Protein AF-A0A512D277-F1 (afdb_monomer)

Structure (mmCIF, N/CA/C/O backbone):
data_AF-A0A512D277-F1
#
_entry.id   AF-A0A512D277-F1
#
loop_
_atom_site.group_PDB
_atom_site.id
_atom_site.type_symbol
_atom_site.label_atom_id
_atom_site.label_alt_id
_atom_site.label_comp_id
_atom_site.label_asym_id
_atom_site.label_entity_id
_atom_site.label_seq_id
_atom_site.pdbx_PDB_ins_code
_atom_site.Cartn_x
_atom_site.Cartn_y
_atom_site.Cartn_z
_atom_site.occupancy
_atom_site.B_iso_or_equiv
_atom_site.auth_seq_id
_atom_site.auth_comp_id
_atom_site.auth_asym_id
_atom_site.auth_atom_id
_atom_site.pdbx_PDB_model_num
ATOM 1 N N . MET A 1 1 ? -35.019 7.346 14.911 1.00 51.31 1 MET A N 1
ATOM 2 C CA . MET A 1 1 ? -34.426 8.317 13.962 1.00 51.31 1 MET A CA 1
ATOM 3 C C . MET A 1 1 ? -33.046 7.893 13.421 1.00 51.31 1 MET A C 1
ATOM 5 O O . MET A 1 1 ? -32.334 8.729 12.893 1.00 51.31 1 MET A O 1
ATOM 9 N N . LEU A 1 2 ? -32.670 6.602 13.485 1.00 54.81 2 LEU A N 1
ATOM 10 C CA . LEU A 1 2 ? -31.338 6.100 13.082 1.00 54.81 2 LEU A CA 1
ATOM 11 C C . LEU A 1 2 ? -31.349 5.261 11.779 1.00 54.81 2 LEU A C 1
ATOM 13 O O . LEU A 1 2 ? -30.353 4.643 11.428 1.00 54.81 2 LEU A O 1
ATOM 17 N N . ARG A 1 3 ? -32.470 5.216 11.045 1.00 60.38 3 ARG A N 1
ATOM 18 C CA . ARG A 1 3 ? -32.658 4.339 9.865 1.00 60.38 3 ARG A CA 1
ATOM 19 C C . ARG A 1 3 ? -32.266 4.979 8.522 1.00 60.38 3 ARG A C 1
ATOM 21 O O . ARG A 1 3 ? -32.540 4.395 7.482 1.00 60.38 3 ARG A O 1
ATOM 28 N N . ASN A 1 4 ? -31.616 6.145 8.543 1.00 63.16 4 ASN A N 1
ATOM 29 C CA . ASN A 1 4 ? -31.310 6.920 7.333 1.00 63.16 4 ASN A CA 1
ATOM 30 C C . ASN A 1 4 ? -29.851 6.816 6.866 1.00 63.16 4 ASN A C 1
ATOM 32 O O . ASN A 1 4 ? -29.531 7.353 5.807 1.00 63.16 4 ASN A O 1
ATOM 36 N N . LEU A 1 5 ? -28.981 6.076 7.570 1.00 67.50 5 LEU A N 1
ATOM 37 C CA . LEU A 1 5 ? -27.739 5.572 6.969 1.00 67.50 5 LEU A CA 1
ATOM 38 C C . LEU A 1 5 ? -28.097 4.427 6.013 1.00 67.50 5 LEU A C 1
ATOM 40 O O . LEU A 1 5 ? -27.797 3.257 6.230 1.00 67.50 5 LEU A O 1
ATOM 44 N N . SER A 1 6 ? -28.823 4.781 4.956 1.00 76.69 6 SER A N 1
ATOM 45 C CA . SER A 1 6 ? -29.002 3.902 3.817 1.00 76.69 6 SER A CA 1
ATOM 46 C C . SER A 1 6 ? -27.606 3.591 3.269 1.00 76.69 6 SER A C 1
ATOM 48 O O . SER A 1 6 ? -26.829 4.532 3.069 1.00 76.69 6 SER A O 1
ATOM 50 N N . PRO A 1 7 ? -27.282 2.317 2.987 1.00 84.00 7 PRO A N 1
ATOM 51 C CA . PRO A 1 7 ? -26.052 1.923 2.302 1.00 84.00 7 PRO A CA 1
ATOM 52 C C . PRO A 1 7 ? -25.751 2.765 1.053 1.00 84.00 7 PRO A C 1
ATOM 54 O O . PRO A 1 7 ? -24.588 2.958 0.708 1.00 84.00 7 PRO A O 1
ATOM 57 N N . ALA A 1 8 ? -26.782 3.350 0.430 1.00 87.38 8 ALA A N 1
ATOM 58 C CA . ALA A 1 8 ? -26.640 4.293 -0.673 1.00 87.38 8 ALA A CA 1
ATOM 59 C C . ALA A 1 8 ? -25.779 5.524 -0.324 1.00 87.38 8 ALA A C 1
ATOM 61 O O . ALA A 1 8 ? -24.962 5.933 -1.141 1.00 87.38 8 ALA A O 1
ATOM 62 N N . HIS A 1 9 ? -25.897 6.092 0.882 1.00 87.94 9 HIS A N 1
ATOM 63 C CA . HIS A 1 9 ? -25.093 7.254 1.288 1.00 87.94 9 HIS A CA 1
ATOM 64 C C . HIS A 1 9 ? -23.615 6.895 1.430 1.00 87.94 9 HIS A C 1
ATOM 66 O O . HIS A 1 9 ? -22.753 7.629 0.955 1.00 87.94 9 HIS A O 1
ATOM 72 N N . ILE A 1 10 ? -23.321 5.742 2.038 1.00 90.12 10 ILE A N 1
ATOM 73 C CA . ILE A 1 10 ? -21.945 5.246 2.158 1.00 90.12 10 ILE A CA 1
ATOM 74 C C . ILE A 1 10 ? -21.364 5.007 0.762 1.00 90.12 10 ILE A C 1
ATOM 76 O O . ILE A 1 10 ? -20.239 5.421 0.494 1.00 90.12 10 ILE A O 1
ATOM 80 N N . MET A 1 11 ? -22.148 4.419 -0.148 1.00 91.62 11 MET A N 1
ATOM 81 C CA . MET A 1 11 ? -21.727 4.200 -1.530 1.00 91.62 11 MET A CA 1
ATOM 82 C C . MET A 1 11 ? -21.365 5.517 -2.230 1.00 91.62 11 MET A C 1
ATOM 84 O O . MET A 1 11 ? -20.317 5.601 -2.861 1.00 91.62 11 MET A O 1
ATOM 88 N N . ILE A 1 12 ? -22.179 6.565 -2.062 1.00 93.50 12 ILE A N 1
ATOM 89 C CA . ILE A 1 12 ? -21.911 7.895 -2.633 1.00 93.50 12 ILE A CA 1
ATOM 90 C C . ILE A 1 12 ? -20.599 8.473 -2.088 1.00 93.50 12 ILE A C 1
ATOM 92 O O . ILE A 1 12 ? -19.777 8.950 -2.867 1.00 93.50 12 ILE A O 1
ATOM 96 N N . VAL A 1 13 ? -20.359 8.391 -0.776 1.00 92.75 13 VAL A N 1
ATOM 97 C CA . VAL A 1 13 ? -19.108 8.880 -0.170 1.00 92.75 13 VAL A CA 1
ATOM 98 C C . VAL A 1 13 ? -17.898 8.120 -0.714 1.00 92.75 13 VAL A C 1
ATOM 100 O O . VAL A 1 13 ? -16.906 8.741 -1.086 1.00 92.75 13 VAL A O 1
ATOM 103 N N . VAL A 1 14 ? -17.980 6.790 -0.823 1.00 92.31 14 VAL A N 1
ATOM 104 C CA . VAL A 1 14 ? -16.904 5.967 -1.399 1.00 92.31 14 VAL A CA 1
ATOM 105 C C . VAL A 1 14 ? -16.633 6.358 -2.851 1.00 92.31 14 VAL A C 1
ATOM 107 O O . VAL A 1 14 ? -15.473 6.508 -3.226 1.00 92.31 14 VAL A O 1
ATOM 110 N N . VAL A 1 15 ? -17.676 6.581 -3.655 1.00 94.44 15 VAL A N 1
ATOM 111 C CA . VAL A 1 15 ? -17.528 7.039 -5.045 1.00 94.44 15 VAL A CA 1
ATOM 112 C C . VAL A 1 15 ? -16.809 8.388 -5.097 1.00 94.44 15 VAL A C 1
ATOM 114 O O . VAL A 1 15 ? -15.853 8.531 -5.854 1.00 94.44 15 VAL A O 1
ATOM 117 N N . VAL A 1 16 ? -17.195 9.350 -4.255 1.00 94.88 16 VAL A N 1
ATOM 118 C CA . VAL A 1 16 ? -16.523 10.658 -4.179 1.00 94.88 16 VAL A CA 1
ATOM 119 C C . VAL A 1 16 ? -15.050 10.504 -3.784 1.00 94.88 16 VAL A C 1
ATOM 121 O O . VAL A 1 16 ? -14.187 11.112 -4.413 1.00 94.88 16 VAL A O 1
ATOM 124 N N . LEU A 1 17 ? -14.729 9.649 -2.808 1.00 93.12 17 LEU A N 1
ATOM 125 C CA . LEU A 1 17 ? -13.341 9.371 -2.426 1.00 93.12 17 LEU A CA 1
ATOM 126 C C . LEU A 1 17 ? -12.542 8.742 -3.573 1.00 93.12 17 LEU A C 1
ATOM 128 O O . LEU A 1 17 ? -11.410 9.145 -3.817 1.00 93.12 17 LEU A O 1
ATOM 132 N N . VAL A 1 18 ? -13.121 7.792 -4.307 1.00 92.69 18 VAL A N 1
ATOM 133 C CA . VAL A 1 18 ? -12.466 7.166 -5.467 1.00 92.69 18 VAL A CA 1
ATOM 134 C C . VAL A 1 18 ? -12.219 8.176 -6.584 1.00 92.69 18 VAL A C 1
ATOM 136 O O . VAL A 1 18 ? -11.188 8.091 -7.244 1.00 92.69 18 VAL A O 1
ATOM 139 N N . VAL A 1 19 ? -13.113 9.145 -6.785 1.00 93.88 19 VAL A N 1
ATOM 140 C CA . VAL A 1 19 ? -12.923 10.210 -7.781 1.00 93.88 19 VAL A CA 1
ATOM 141 C C . VAL A 1 19 ? -11.839 11.201 -7.341 1.00 93.88 19 VAL A C 1
ATOM 143 O O . VAL A 1 19 ? -10.988 11.553 -8.151 1.00 93.88 19 VAL A O 1
ATOM 146 N N . LEU A 1 20 ? -11.829 11.622 -6.071 1.00 92.69 20 LEU A N 1
ATOM 147 C CA . LEU A 1 20 ? -10.866 12.604 -5.552 1.00 92.69 20 LEU A CA 1
ATOM 148 C C . LEU A 1 20 ? -9.455 12.032 -5.382 1.00 92.69 20 LEU A C 1
ATOM 150 O O . LEU A 1 20 ? -8.474 12.670 -5.753 1.00 92.69 20 LEU A O 1
ATOM 154 N N . PHE A 1 21 ? -9.345 10.836 -4.803 1.00 89.56 21 PHE A N 1
ATOM 155 C CA . PHE A 1 21 ? -8.061 10.189 -4.535 1.00 89.56 21 PHE A CA 1
ATOM 156 C C . PHE A 1 21 ? -7.600 9.311 -5.701 1.00 89.56 21 PHE A C 1
ATOM 158 O O . PHE A 1 21 ? -6.403 9.104 -5.882 1.00 89.56 21 PHE A O 1
ATOM 165 N N . GLY A 1 22 ? -8.525 8.801 -6.513 1.00 88.12 22 GLY A N 1
ATOM 166 C CA . GLY A 1 22 ? -8.244 7.844 -7.577 1.00 88.12 22 GLY A CA 1
ATOM 167 C C . GLY A 1 22 ? -8.343 6.388 -7.110 1.00 88.12 22 GLY A C 1
ATOM 168 O O . GLY A 1 22 ? -7.939 6.017 -6.004 1.00 88.12 22 GLY A O 1
ATOM 169 N N . TRP A 1 23 ? -8.819 5.518 -8.003 1.00 86.56 23 TRP A N 1
ATOM 170 C CA . TRP A 1 23 ? -9.005 4.084 -7.748 1.00 86.56 23 TRP A CA 1
ATOM 171 C C . TRP A 1 23 ? -7.702 3.324 -7.433 1.00 86.56 23 TRP A C 1
ATOM 173 O O . TRP A 1 23 ? -7.746 2.363 -6.671 1.00 86.56 23 TRP A O 1
ATOM 183 N N . LYS A 1 24 ? -6.536 3.765 -7.943 1.00 83.19 24 LYS A N 1
ATOM 184 C CA . LYS A 1 24 ? -5.219 3.185 -7.589 1.00 83.19 24 LYS A CA 1
ATOM 185 C C . LYS A 1 24 ? -4.697 3.650 -6.219 1.00 83.19 24 LYS A C 1
ATOM 187 O O . LYS A 1 24 ? -3.899 2.938 -5.620 1.00 83.19 24 LYS A O 1
ATOM 192 N N . ARG A 1 25 ? -5.131 4.808 -5.698 1.00 82.31 25 ARG A N 1
ATOM 193 C CA . ARG A 1 25 ? -4.604 5.378 -4.440 1.00 82.31 25 ARG A CA 1
ATOM 194 C C . ARG A 1 25 ? -5.318 4.866 -3.194 1.00 82.31 25 ARG A C 1
ATOM 196 O O . ARG A 1 25 ? -4.666 4.709 -2.170 1.00 82.31 25 ARG A O 1
ATOM 203 N N . LEU A 1 26 ? -6.612 4.544 -3.273 1.00 88.25 26 LEU A N 1
ATOM 204 C CA . LEU A 1 26 ? -7.332 3.894 -2.166 1.00 88.25 26 LEU A CA 1
ATOM 205 C C . LEU A 1 26 ? -6.656 2.599 -1.674 1.00 88.25 26 LEU A C 1
ATOM 207 O O . LEU A 1 26 ? -6.378 2.503 -0.479 1.00 88.25 26 LEU A O 1
ATOM 211 N N . PRO A 1 27 ? -6.376 1.602 -2.540 1.00 81.69 27 PRO A N 1
ATOM 212 C CA . PRO A 1 27 ? -5.770 0.349 -2.098 1.00 81.69 27 PRO A CA 1
ATOM 213 C C . PRO A 1 27 ? -4.329 0.542 -1.619 1.00 81.69 27 PRO A C 1
ATOM 215 O O . PRO A 1 27 ? -3.896 -0.156 -0.707 1.00 81.69 27 PRO A O 1
ATOM 218 N N . ASP A 1 28 ? -3.597 1.496 -2.192 1.00 84.62 28 ASP A N 1
ATOM 219 C CA . ASP A 1 28 ? -2.228 1.820 -1.790 1.00 84.62 28 ASP A CA 1
ATOM 220 C C . ASP A 1 28 ? -2.181 2.432 -0.378 1.00 84.62 28 ASP A C 1
ATOM 222 O O . ASP A 1 28 ? -1.486 1.931 0.509 1.00 84.62 28 ASP A O 1
ATOM 226 N N . MET A 1 29 ? -3.032 3.431 -0.117 1.00 87.44 29 MET A N 1
ATOM 227 C CA . MET A 1 29 ? -3.205 4.029 1.212 1.00 87.44 29 MET A CA 1
ATOM 228 C C . MET A 1 29 ? -3.740 3.021 2.234 1.00 87.44 29 MET A C 1
ATOM 230 O O . MET A 1 29 ? -3.256 2.966 3.360 1.00 87.44 29 MET A O 1
ATOM 234 N N . ALA A 1 30 ? -4.694 2.168 1.855 1.00 88.50 30 ALA A N 1
ATOM 235 C CA . ALA A 1 30 ? -5.200 1.122 2.741 1.00 88.50 30 ALA A CA 1
ATOM 236 C C . ALA A 1 30 ? -4.116 0.092 3.104 1.00 88.50 30 ALA A C 1
ATOM 238 O O . ALA A 1 30 ? -4.055 -0.358 4.247 1.00 88.50 30 ALA A O 1
ATOM 239 N N . ARG A 1 31 ? -3.228 -0.270 2.167 1.00 82.88 31 ARG A N 1
ATOM 240 C CA . ARG A 1 31 ? -2.112 -1.193 2.430 1.00 82.88 31 ARG A CA 1
ATOM 241 C C . ARG A 1 31 ? -1.023 -0.569 3.293 1.00 82.88 31 ARG A C 1
ATOM 243 O O . ARG A 1 31 ? -0.496 -1.254 4.170 1.00 82.88 31 ARG A O 1
ATOM 250 N N . SER A 1 32 ? -0.672 0.698 3.070 1.00 85.62 32 SER A N 1
ATOM 251 C CA . SER A 1 32 ? 0.322 1.390 3.899 1.00 85.62 32 SER A CA 1
ATOM 252 C C . SER A 1 32 ? -0.186 1.573 5.332 1.00 85.62 32 SER A C 1
ATOM 254 O O . SER A 1 32 ? 0.510 1.193 6.274 1.00 85.62 32 SER A O 1
ATOM 256 N N . LEU A 1 33 ? -1.437 2.018 5.493 1.00 89.06 33 LEU A N 1
ATOM 257 C CA . LEU A 1 33 ? -2.107 2.129 6.790 1.00 89.06 33 LEU A CA 1
ATOM 258 C C . LEU A 1 33 ? -2.309 0.761 7.450 1.00 89.06 33 LEU A C 1
ATOM 260 O O . LEU A 1 33 ? -2.124 0.639 8.655 1.00 89.06 33 LEU A O 1
ATOM 264 N N . GLY A 1 34 ? -2.628 -0.284 6.681 1.00 86.69 34 GLY A N 1
ATOM 265 C CA . GLY A 1 34 ? -2.792 -1.649 7.183 1.00 86.69 34 GLY A CA 1
ATOM 266 C C . GLY A 1 34 ? -1.500 -2.256 7.736 1.00 86.69 34 GLY A C 1
ATOM 267 O O . GLY A 1 34 ? -1.540 -2.949 8.752 1.00 86.69 34 GLY A O 1
ATOM 268 N N . ARG A 1 35 ? -0.342 -1.961 7.124 1.0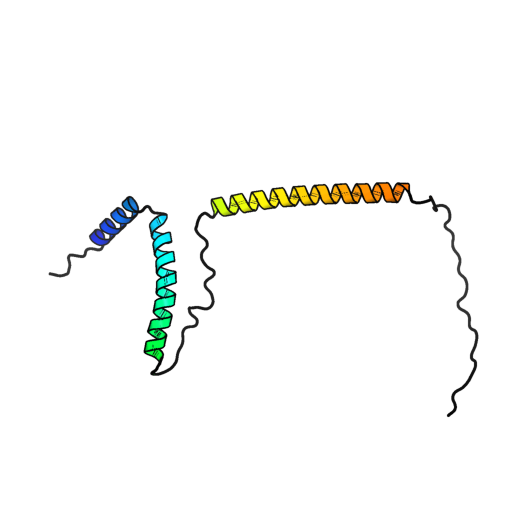0 87.06 35 ARG A N 1
ATOM 269 C CA . ARG A 1 35 ? 0.967 -2.369 7.664 1.00 87.06 35 ARG A CA 1
ATOM 270 C C . ARG A 1 35 ? 1.256 -1.691 9.003 1.00 87.06 35 ARG A C 1
ATOM 272 O O . ARG A 1 35 ? 1.567 -2.395 9.961 1.00 87.06 35 ARG A O 1
ATOM 279 N N . SER A 1 36 ? 1.079 -0.373 9.099 1.00 88.88 36 SER A N 1
ATOM 280 C CA . SER A 1 36 ? 1.279 0.363 10.359 1.00 88.88 36 SER A CA 1
ATOM 281 C C . SER A 1 36 ? 0.272 -0.050 11.436 1.00 88.88 36 SER A C 1
ATOM 283 O O . SER A 1 36 ? 0.642 -0.240 12.591 1.00 88.88 36 SER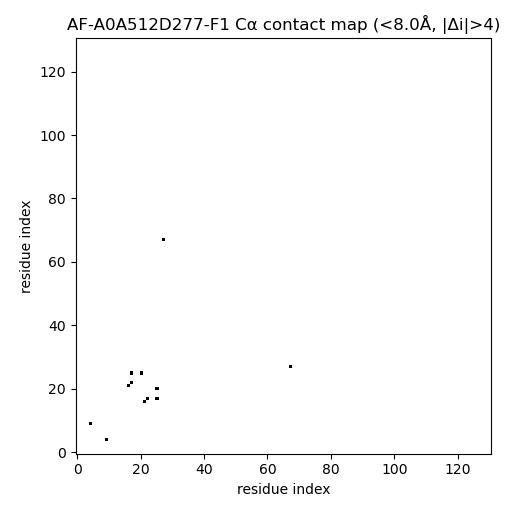 A O 1
ATOM 285 N N . ALA A 1 37 ? -0.990 -0.271 11.055 1.00 90.75 37 ALA A N 1
ATOM 286 C CA . ALA A 1 37 ? -2.032 -0.742 11.960 1.00 90.75 37 ALA A CA 1
ATOM 287 C C . ALA A 1 37 ? -1.745 -2.150 12.490 1.00 90.75 37 ALA A C 1
ATOM 289 O O . ALA A 1 37 ? -2.079 -2.430 13.632 1.00 90.75 37 ALA A O 1
ATOM 290 N N . ARG A 1 38 ? -1.114 -3.032 11.704 1.00 85.94 38 ARG A N 1
ATOM 291 C CA . ARG A 1 38 ? -0.743 -4.382 12.149 1.00 85.94 38 ARG A CA 1
ATOM 292 C C . ARG A 1 38 ? 0.360 -4.363 13.206 1.00 85.94 38 ARG A C 1
ATOM 294 O O . ARG A 1 38 ? 0.256 -5.121 14.163 1.00 85.94 38 ARG A O 1
ATOM 301 N N . VAL A 1 39 ? 1.356 -3.488 13.055 1.00 86.50 39 VAL A N 1
ATOM 302 C CA . VAL A 1 39 ? 2.426 -3.296 14.052 1.00 86.50 39 VAL A CA 1
ATOM 303 C C . VAL A 1 39 ? 1.860 -2.677 15.330 1.00 86.50 39 VAL A C 1
ATOM 305 O O . VAL A 1 39 ? 2.045 -3.214 16.419 1.00 86.50 39 VAL A O 1
ATOM 308 N N . PHE A 1 40 ? 1.062 -1.617 15.191 1.00 89.06 40 PHE A N 1
ATOM 309 C CA . PHE A 1 40 ? 0.397 -0.987 16.330 1.00 89.06 40 PHE A CA 1
ATOM 310 C C . PHE A 1 40 ? -0.554 -1.952 17.052 1.00 89.06 40 PHE A C 1
ATOM 312 O O . PHE A 1 40 ? -0.595 -1.998 18.276 1.00 89.06 40 PHE A O 1
ATOM 319 N N . LYS A 1 41 ? -1.302 -2.771 16.303 1.00 83.75 41 LYS A N 1
ATOM 320 C CA . LYS A 1 41 ? -2.172 -3.818 16.849 1.00 83.75 41 LYS A CA 1
ATOM 321 C C . LYS A 1 41 ? -1.368 -4.831 17.662 1.00 83.75 41 LYS A C 1
ATOM 323 O O . LYS A 1 41 ? -1.817 -5.167 18.748 1.00 83.75 41 LYS A O 1
ATOM 328 N N . SER A 1 42 ? -0.215 -5.298 17.171 1.00 83.69 42 SER A N 1
ATOM 329 C CA . SER A 1 42 ? 0.617 -6.249 17.918 1.00 83.69 42 SER A CA 1
ATOM 330 C C . SER A 1 42 ? 1.190 -5.653 19.198 1.00 83.69 42 SER A C 1
ATOM 332 O O . SER A 1 42 ? 1.146 -6.329 20.217 1.00 83.69 42 SER A O 1
ATOM 334 N N . GLU A 1 43 ? 1.640 -4.396 19.174 1.00 84.50 43 GLU A N 1
ATOM 335 C CA . GLU A 1 43 ? 2.117 -3.712 20.383 1.00 84.50 43 GLU A CA 1
ATOM 336 C C . GLU A 1 43 ? 0.971 -3.525 21.390 1.00 84.50 43 GLU A C 1
ATOM 338 O O . GLU A 1 43 ? 1.087 -3.892 22.554 1.00 84.50 43 GLU A O 1
ATOM 343 N N . VAL A 1 44 ? -0.194 -3.043 20.947 1.00 86.75 44 VAL A N 1
ATOM 344 C CA . VAL A 1 44 ? -1.367 -2.865 21.821 1.00 86.75 44 VAL A CA 1
ATOM 345 C C . VAL A 1 44 ? -1.904 -4.195 22.358 1.00 86.75 44 VAL A C 1
ATOM 347 O O . VAL A 1 44 ? -2.363 -4.251 23.499 1.00 86.75 44 VAL A O 1
ATOM 350 N N . ASP A 1 45 ? -1.885 -5.261 21.558 1.00 83.25 45 ASP A N 1
ATOM 351 C CA . ASP A 1 45 ? -2.291 -6.594 22.005 1.00 83.25 45 ASP A CA 1
ATOM 352 C C . ASP A 1 45 ? -1.273 -7.184 22.996 1.00 83.25 45 ASP A C 1
ATOM 354 O O . ASP A 1 45 ? -1.685 -7.893 23.908 1.00 83.25 45 ASP A O 1
ATOM 358 N N . GLU A 1 46 ? 0.019 -6.859 22.888 1.00 78.00 46 GLU A N 1
ATOM 359 C CA . GLU A 1 46 ? 1.051 -7.232 23.868 1.00 78.00 46 GLU A CA 1
ATOM 360 C C . GLU A 1 46 ? 0.801 -6.562 25.227 1.00 78.00 46 GLU A C 1
ATOM 362 O O . GLU A 1 46 ? 0.741 -7.254 26.241 1.00 78.00 46 GLU A O 1
ATOM 367 N N . LEU A 1 47 ? 0.473 -5.261 25.240 1.00 78.19 47 LEU A N 1
ATOM 368 C CA . LEU A 1 47 ? 0.043 -4.552 26.458 1.00 78.19 47 LEU A CA 1
ATOM 369 C C . LEU A 1 47 ? -1.230 -5.153 27.084 1.00 78.19 47 LEU A C 1
ATOM 371 O O . LEU A 1 47 ? -1.455 -5.047 28.288 1.00 78.19 47 LEU A O 1
ATOM 375 N N . LYS A 1 48 ? -2.100 -5.764 26.274 1.00 77.31 48 LYS A N 1
ATOM 376 C CA . LYS A 1 48 ? -3.310 -6.457 26.746 1.00 77.31 48 LYS A CA 1
ATOM 377 C C . LYS A 1 48 ? -3.045 -7.902 27.182 1.00 77.31 48 LYS A C 1
ATOM 379 O O . LYS A 1 48 ? -3.880 -8.476 27.883 1.00 77.31 48 LYS A O 1
ATOM 384 N N . LYS A 1 49 ? -1.925 -8.497 26.758 1.00 67.25 49 LYS A N 1
ATOM 385 C CA . LYS A 1 49 ? -1.559 -9.908 26.967 1.00 67.25 49 LYS A CA 1
ATOM 386 C C . LYS A 1 49 ? -0.867 -10.190 28.301 1.00 67.25 49 LYS A C 1
ATOM 388 O O . LYS A 1 49 ? -0.801 -11.364 28.662 1.00 67.25 49 LYS A O 1
ATOM 393 N N . ASP A 1 50 ? -0.504 -9.174 29.088 1.00 64.44 50 ASP A N 1
ATOM 394 C CA . ASP A 1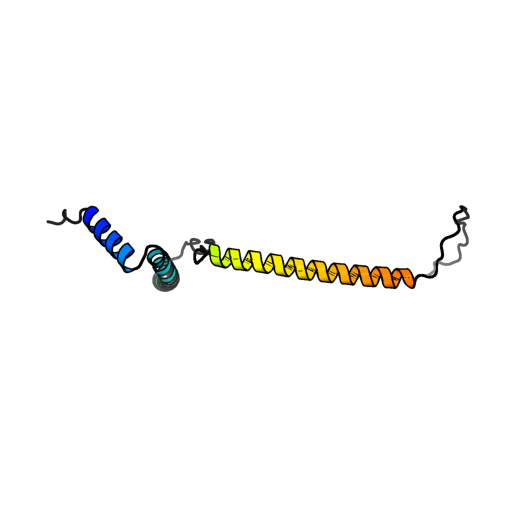 50 ? -0.029 -9.305 30.484 1.00 64.44 50 ASP A CA 1
ATOM 395 C C . ASP A 1 50 ? -1.027 -10.027 31.441 1.00 64.44 50 ASP A C 1
ATOM 397 O O . ASP A 1 50 ? -0.780 -10.149 32.640 1.00 64.44 50 ASP A O 1
ATOM 401 N N . GLY A 1 51 ? -2.157 -10.555 30.936 1.00 60.31 51 GLY A N 1
ATOM 402 C CA . GLY A 1 51 ? -3.195 -11.257 31.699 1.00 60.31 51 GLY A CA 1
ATOM 403 C C . GLY A 1 51 ? -3.579 -12.700 31.305 1.00 60.31 51 GLY A C 1
ATOM 404 O O . GLY A 1 51 ? -4.357 -13.266 32.067 1.00 60.31 51 GLY A O 1
ATOM 405 N N . LYS A 1 52 ? -3.120 -13.313 30.190 1.00 53.09 52 LYS A N 1
ATOM 406 C CA . LYS A 1 52 ? -3.208 -14.773 29.824 1.00 53.09 52 LYS A CA 1
ATOM 407 C C . LYS A 1 52 ? -2.924 -14.994 28.307 1.00 53.09 52 LYS A C 1
ATOM 409 O O . LYS A 1 52 ? -3.168 -14.074 27.529 1.00 53.09 52 LYS A O 1
ATOM 414 N N . PRO A 1 53 ? -2.479 -16.194 27.851 1.00 59.16 53 PRO A N 1
ATOM 415 C CA . PRO A 1 53 ? -1.873 -16.378 26.522 1.00 59.16 53 PRO A CA 1
ATOM 416 C C . PRO A 1 53 ? -2.812 -16.858 25.385 1.00 59.16 53 PRO A C 1
ATOM 418 O O . PRO A 1 53 ? -3.624 -17.752 25.598 1.00 59.16 53 PRO A O 1
ATOM 421 N N . ASP A 1 54 ? -2.586 -16.255 24.199 1.00 56.19 54 ASP A N 1
ATOM 422 C CA . ASP A 1 54 ? -2.601 -16.702 22.770 1.00 56.19 54 ASP A CA 1
ATOM 423 C C . ASP A 1 54 ? -3.694 -17.646 22.188 1.00 56.19 54 ASP A C 1
ATOM 425 O O . ASP A 1 54 ? -4.246 -18.467 22.912 1.00 56.19 54 ASP A O 1
ATOM 429 N N . PRO A 1 55 ? -4.032 -17.572 20.868 1.00 56.59 55 PRO A N 1
ATOM 430 C CA . PRO A 1 55 ? -3.115 -17.450 19.720 1.00 56.59 55 PRO A CA 1
ATOM 431 C C . PRO A 1 55 ? -3.433 -16.307 18.726 1.00 56.59 55 PRO A C 1
ATOM 433 O O . PRO A 1 55 ? -4.598 -16.019 18.453 1.00 56.59 55 PRO A O 1
ATOM 436 N N . SER A 1 56 ? -2.430 -15.785 18.005 1.00 53.88 56 SER A N 1
ATOM 437 C CA . SER A 1 56 ? -2.613 -15.703 16.546 1.00 53.88 56 SER A CA 1
ATOM 438 C C . SER A 1 56 ? -1.339 -15.777 15.701 1.00 53.88 56 SER A C 1
ATOM 440 O O . SER A 1 56 ? -0.601 -14.815 15.496 1.00 53.88 56 SER A O 1
ATOM 442 N N . GLU A 1 57 ? -1.219 -16.940 15.070 1.00 56.78 57 GLU A N 1
ATOM 443 C CA . GLU A 1 57 ? -0.481 -17.253 13.847 1.00 56.78 57 GLU A CA 1
ATOM 444 C C . GLU A 1 57 ? -0.963 -16.488 12.591 1.00 56.78 57 GLU A C 1
ATOM 446 O O . GLU A 1 57 ? -0.444 -16.723 11.503 1.00 56.78 57 GLU A O 1
ATOM 451 N N . ALA A 1 58 ? -1.897 -15.530 12.682 1.00 55.16 58 ALA A N 1
ATOM 452 C CA . ALA A 1 58 ? -2.325 -14.721 11.528 1.00 55.16 58 ALA A CA 1
ATOM 453 C C . ALA A 1 58 ? -1.189 -13.876 10.912 1.00 55.16 58 ALA A C 1
ATOM 455 O O . ALA A 1 58 ? -1.340 -13.308 9.828 1.00 55.16 58 ALA A O 1
ATOM 456 N N . SER A 1 59 ? -0.036 -13.805 11.588 1.00 53.22 59 SER A N 1
ATOM 457 C CA . SER A 1 59 ? 1.125 -13.047 11.144 1.00 53.22 59 SER A CA 1
ATOM 458 C C . SER A 1 59 ? 2.145 -13.806 10.279 1.00 53.22 59 SER A C 1
ATOM 460 O O . SER A 1 59 ? 2.992 -13.151 9.669 1.00 53.22 59 SER A O 1
ATOM 462 N N . ARG A 1 60 ? 2.095 -15.143 10.187 1.00 52.50 60 ARG A N 1
ATOM 463 C CA . ARG A 1 60 ? 3.214 -15.932 9.628 1.00 52.50 60 ARG A CA 1
ATOM 464 C C . ARG A 1 60 ? 3.153 -16.297 8.144 1.00 52.50 60 ARG A C 1
ATOM 466 O O . ARG A 1 60 ? 4.162 -16.753 7.622 1.00 52.50 60 ARG A O 1
ATOM 473 N N . SER A 1 61 ? 2.056 -16.059 7.427 1.00 53.75 61 SER A N 1
ATOM 474 C CA . SER A 1 61 ? 2.052 -16.257 5.969 1.00 53.75 61 SER A CA 1
ATOM 475 C C . SER A 1 61 ? 1.022 -15.381 5.271 1.00 53.75 61 SER A C 1
ATOM 477 O O . SER A 1 61 ? -0.085 -15.797 4.950 1.00 53.75 61 SER A O 1
ATOM 479 N N . THR A 1 62 ? 1.393 -14.131 5.027 1.00 46.47 62 THR A N 1
ATOM 480 C CA . THR A 1 62 ? 0.827 -13.384 3.904 1.00 46.47 62 THR A CA 1
ATOM 481 C C . THR A 1 62 ? 1.998 -12.795 3.142 1.00 46.47 62 THR A C 1
ATOM 483 O O . THR A 1 62 ? 2.627 -11.835 3.585 1.00 46.47 62 THR A O 1
ATOM 486 N N . VAL A 1 63 ? 2.338 -13.437 2.020 1.00 58.88 63 VAL A N 1
ATOM 487 C CA . VAL A 1 63 ? 3.255 -12.879 1.023 1.00 58.88 63 VAL A CA 1
ATOM 488 C C . VAL A 1 63 ? 2.747 -11.472 0.695 1.00 58.88 63 VAL A C 1
ATOM 490 O O . VAL A 1 63 ? 1.562 -11.334 0.371 1.00 58.88 63 VAL A O 1
ATOM 493 N N . PRO A 1 64 ? 3.575 -10.422 0.840 1.00 54.28 64 PRO A N 1
ATOM 494 C CA . PRO A 1 64 ? 3.142 -9.063 0.569 1.00 54.28 64 PRO A CA 1
ATOM 495 C C . PRO A 1 64 ? 2.618 -8.984 -0.861 1.00 54.28 64 PRO A C 1
ATOM 497 O O . PRO A 1 64 ? 3.346 -9.268 -1.809 1.00 54.28 64 PRO A O 1
ATOM 500 N N . GLY A 1 65 ? 1.338 -8.635 -0.998 1.00 61.12 65 GLY A N 1
ATOM 501 C CA . GLY A 1 65 ? 0.709 -8.363 -2.280 1.00 61.12 65 GLY A CA 1
ATOM 502 C C . GLY A 1 65 ? 1.422 -7.197 -2.948 1.00 61.12 65 GLY A C 1
ATOM 503 O O . GLY A 1 65 ? 1.114 -6.034 -2.678 1.00 61.12 65 GLY A O 1
ATOM 504 N N . ASP A 1 66 ? 2.387 -7.534 -3.794 1.00 57.44 66 ASP A N 1
ATOM 505 C CA . ASP A 1 66 ? 3.092 -6.611 -4.657 1.00 57.44 66 ASP A CA 1
ATOM 506 C C . ASP A 1 66 ? 2.147 -6.197 -5.786 1.00 57.44 66 ASP A C 1
ATOM 508 O O . ASP A 1 66 ? 2.065 -6.811 -6.846 1.00 57.44 66 ASP A O 1
ATOM 512 N N . VAL A 1 67 ? 1.323 -5.193 -5.499 1.00 63.56 67 VAL A N 1
ATOM 513 C CA . VAL A 1 67 ? 0.548 -4.504 -6.529 1.00 63.56 67 VAL A CA 1
ATOM 514 C C . VAL A 1 67 ? 0.829 -3.022 -6.393 1.00 63.56 67 VAL A C 1
ATOM 516 O O . VAL A 1 67 ? -0.043 -2.237 -6.023 1.00 63.56 67 VAL A O 1
ATOM 519 N N . VAL A 1 68 ? 2.084 -2.668 -6.642 1.00 60.91 68 VAL A N 1
ATOM 520 C CA . VAL A 1 68 ? 2.437 -1.355 -7.166 1.00 60.91 68 VAL A CA 1
ATOM 521 C C . VAL A 1 68 ? 3.233 -1.638 -8.431 1.00 60.91 68 VAL A C 1
ATOM 523 O O . VAL A 1 68 ? 4.343 -2.152 -8.384 1.00 60.91 68 VAL A O 1
ATOM 526 N N . ASP A 1 69 ? 2.553 -1.404 -9.549 1.00 60.12 69 ASP A N 1
ATOM 527 C CA . ASP A 1 69 ? 3.064 -1.485 -10.911 1.00 60.12 69 ASP A CA 1
ATOM 528 C C . ASP A 1 69 ? 3.695 -2.826 -11.321 1.00 60.12 69 ASP A C 1
ATOM 530 O O . ASP A 1 69 ? 4.868 -2.951 -11.661 1.00 60.12 69 ASP A O 1
ATOM 534 N N . THR A 1 70 ? 2.849 -3.860 -11.348 1.00 65.12 70 THR A N 1
ATOM 535 C CA . THR A 1 70 ? 3.148 -5.140 -12.008 1.00 65.12 70 THR A CA 1
ATOM 536 C C . THR A 1 70 ? 3.663 -4.931 -13.436 1.00 65.12 70 THR A C 1
ATOM 538 O O . THR A 1 70 ? 4.517 -5.686 -13.876 1.00 65.12 70 THR A O 1
ATOM 541 N N . GLU A 1 71 ? 3.205 -3.886 -14.129 1.00 66.00 71 GLU A N 1
ATOM 542 C CA . GLU A 1 71 ? 3.656 -3.522 -15.474 1.00 66.00 71 GLU A CA 1
ATOM 543 C C . GLU A 1 71 ? 5.081 -2.955 -15.486 1.00 66.00 71 GLU A C 1
ATOM 545 O O . GLU A 1 71 ? 5.912 -3.434 -16.252 1.00 66.00 71 GLU A O 1
ATOM 550 N N . GLU A 1 72 ? 5.405 -1.984 -14.629 1.00 70.25 72 GLU A N 1
ATOM 551 C CA . GLU A 1 72 ? 6.764 -1.432 -14.523 1.00 70.25 72 GLU A CA 1
ATOM 552 C C . GLU A 1 72 ? 7.772 -2.491 -14.056 1.00 70.25 72 GLU A C 1
ATOM 554 O O . GLU A 1 72 ? 8.839 -2.652 -14.646 1.00 70.25 72 GLU A O 1
ATOM 559 N N . ARG A 1 73 ? 7.401 -3.306 -13.063 1.00 73.94 73 ARG A N 1
ATOM 560 C CA . ARG A 1 73 ? 8.249 -4.394 -12.562 1.00 73.94 73 ARG A CA 1
ATOM 561 C C . ARG A 1 73 ? 8.452 -5.498 -13.606 1.00 73.94 73 ARG A C 1
ATOM 563 O O . ARG A 1 73 ? 9.537 -6.070 -13.680 1.00 73.94 73 ARG A O 1
ATOM 570 N N . ARG A 1 74 ? 7.432 -5.782 -14.425 1.00 75.75 74 ARG A N 1
ATOM 571 C CA . ARG A 1 74 ? 7.517 -6.735 -15.543 1.00 75.75 74 ARG A CA 1
ATOM 572 C C . ARG A 1 74 ? 8.394 -6.199 -16.672 1.00 75.75 74 ARG A C 1
ATOM 574 O O . ARG A 1 74 ? 9.245 -6.939 -17.139 1.00 75.75 74 ARG A O 1
ATOM 581 N N . ARG A 1 75 ? 8.280 -4.912 -17.021 1.00 79.94 75 ARG A N 1
ATOM 582 C CA . ARG A 1 75 ? 9.172 -4.252 -17.995 1.00 79.94 75 ARG A CA 1
ATOM 583 C C . ARG A 1 75 ? 10.634 -4.315 -17.564 1.00 79.94 75 ARG A C 1
ATOM 585 O O . ARG A 1 75 ? 11.473 -4.724 -18.354 1.00 79.94 75 ARG A O 1
ATOM 592 N N . VAL A 1 76 ? 10.922 -3.999 -16.300 1.00 85.94 76 VAL A N 1
ATOM 593 C CA . VAL A 1 76 ? 12.286 -4.095 -15.757 1.00 85.94 76 VAL A CA 1
ATOM 594 C C . VAL A 1 76 ? 12.785 -5.544 -15.778 1.00 85.94 76 VAL A C 1
ATOM 596 O O . VAL A 1 76 ? 13.935 -5.784 -16.126 1.00 85.94 76 VAL A O 1
ATOM 599 N N . ALA A 1 77 ? 11.943 -6.527 -15.443 1.00 83.12 77 ALA A N 1
ATOM 600 C CA . ALA A 1 77 ? 12.322 -7.941 -15.496 1.00 83.12 77 ALA A CA 1
ATOM 601 C C . ALA A 1 77 ? 12.609 -8.434 -16.928 1.00 83.12 77 ALA A C 1
ATOM 603 O O . ALA A 1 77 ? 13.584 -9.157 -17.135 1.00 83.12 77 ALA A O 1
ATOM 604 N N . ASP A 1 78 ? 11.803 -8.015 -17.907 1.00 86.50 78 ASP A N 1
ATOM 605 C CA . ASP A 1 78 ? 11.994 -8.340 -19.325 1.00 86.50 78 ASP A CA 1
ATOM 606 C C . ASP A 1 78 ? 13.288 -7.697 -19.873 1.00 86.50 78 ASP A C 1
ATOM 608 O O . ASP A 1 78 ? 14.046 -8.340 -20.604 1.00 86.50 78 ASP A O 1
ATOM 612 N N . GLU A 1 79 ? 13.600 -6.461 -19.463 1.00 87.19 79 GLU A N 1
ATOM 613 C CA . GLU A 1 79 ? 14.864 -5.783 -19.789 1.00 87.19 79 GLU A CA 1
ATOM 614 C C . GLU A 1 79 ? 16.081 -6.503 -19.187 1.00 87.19 79 GLU A C 1
ATOM 616 O O . GLU A 1 79 ? 17.076 -6.724 -19.883 1.00 87.19 79 GLU A O 1
ATOM 621 N N . GLN A 1 80 ? 15.993 -6.937 -17.926 1.00 86.44 80 GLN A N 1
ATOM 622 C CA . GLN A 1 80 ? 17.070 -7.681 -17.263 1.00 86.44 80 GLN A CA 1
ATOM 623 C C . GLN A 1 80 ? 17.329 -9.037 -17.927 1.00 86.44 80 GLN A C 1
ATOM 625 O O . GLN A 1 80 ? 18.482 -9.458 -18.041 1.00 86.44 80 GLN A O 1
ATOM 630 N N . LEU A 1 81 ? 16.277 -9.719 -18.388 1.00 87.00 81 LEU A N 1
ATOM 631 C CA . LEU A 1 81 ? 16.414 -10.982 -19.107 1.00 87.00 81 LEU A CA 1
ATOM 632 C C . LEU A 1 81 ? 17.139 -10.775 -20.443 1.00 87.00 81 LEU A C 1
ATOM 634 O O . LEU A 1 81 ? 18.084 -11.503 -20.745 1.00 87.00 81 LEU A O 1
ATOM 638 N N . ALA A 1 82 ? 16.767 -9.739 -21.200 1.00 89.38 82 ALA A N 1
ATOM 639 C CA . ALA A 1 82 ? 17.419 -9.406 -22.464 1.00 89.38 82 ALA A CA 1
ATOM 640 C C . ALA A 1 82 ? 18.898 -9.014 -22.280 1.00 89.38 82 ALA A C 1
ATOM 642 O O . ALA A 1 82 ? 19.742 -9.336 -23.120 1.00 89.38 82 ALA A O 1
ATOM 643 N N . GLU A 1 83 ? 19.240 -8.336 -21.183 1.00 89.69 83 GLU A N 1
ATOM 644 C CA . GLU A 1 83 ? 20.631 -8.011 -20.857 1.00 89.69 83 GLU A CA 1
ATOM 645 C C . GLU A 1 83 ? 21.429 -9.257 -20.437 1.00 89.69 83 GLU A C 1
ATOM 647 O O . GLU A 1 83 ? 22.568 -9.447 -20.876 1.00 89.69 83 GLU A O 1
ATOM 652 N N . ALA A 1 84 ? 20.823 -10.147 -19.648 1.00 88.56 84 ALA A N 1
ATOM 653 C CA . ALA A 1 84 ? 21.431 -11.414 -19.254 1.00 88.56 84 ALA A CA 1
ATOM 654 C C . ALA A 1 84 ? 21.714 -12.314 -20.468 1.00 88.56 84 ALA A C 1
ATOM 656 O O . ALA A 1 84 ? 22.781 -12.927 -20.547 1.00 88.56 84 ALA A O 1
ATOM 657 N N . GLU A 1 85 ? 20.804 -12.354 -21.442 1.00 89.81 85 GLU A N 1
ATOM 658 C CA . GLU A 1 85 ? 20.988 -13.102 -22.687 1.00 89.81 85 GLU A CA 1
ATOM 659 C C . GLU A 1 85 ? 22.143 -12.558 -23.536 1.00 89.81 85 GLU A C 1
ATOM 661 O O . GLU A 1 85 ? 22.939 -13.344 -24.054 1.00 89.81 85 GLU A O 1
ATOM 66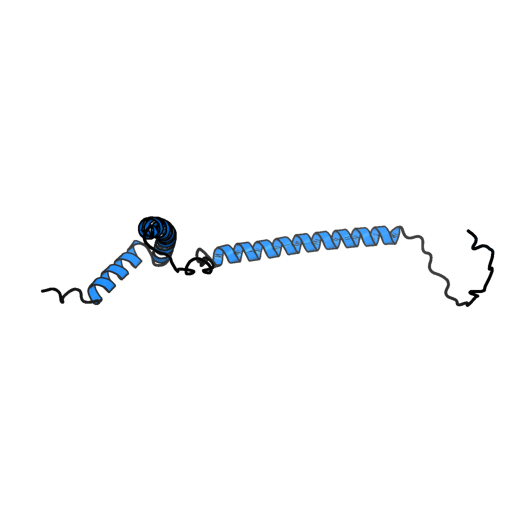6 N N . ARG A 1 86 ? 22.301 -11.229 -23.630 1.00 89.75 86 ARG A N 1
ATOM 667 C CA . ARG A 1 86 ? 23.441 -10.601 -24.327 1.00 89.75 86 ARG A CA 1
ATOM 668 C C . ARG A 1 86 ? 24.768 -10.971 -23.673 1.00 89.75 86 ARG A C 1
ATOM 670 O O . ARG A 1 86 ? 25.676 -11.430 -24.360 1.00 89.75 86 ARG A O 1
ATOM 677 N N . ARG A 1 87 ? 24.847 -10.871 -22.342 1.00 89.00 87 ARG A N 1
ATOM 678 C CA . ARG A 1 87 ? 26.040 -11.260 -21.570 1.00 89.00 87 ARG A CA 1
ATOM 679 C C . ARG A 1 87 ? 26.365 -12.746 -21.733 1.00 89.00 87 ARG A C 1
ATOM 681 O O . ARG A 1 87 ? 27.527 -13.118 -21.879 1.00 89.00 87 ARG A O 1
ATOM 688 N N . ALA A 1 88 ? 25.345 -13.605 -21.756 1.00 88.75 88 ALA A N 1
ATOM 689 C CA . ALA A 1 88 ? 25.525 -15.035 -21.988 1.00 88.75 88 ALA A CA 1
ATOM 690 C C . ALA A 1 88 ? 26.000 -15.340 -23.420 1.00 88.75 88 ALA A C 1
ATOM 692 O O . ALA A 1 88 ? 26.817 -16.242 -23.611 1.00 88.75 88 ALA A O 1
ATOM 693 N N . ALA A 1 89 ? 25.518 -14.602 -24.425 1.00 90.31 89 ALA A N 1
ATOM 694 C CA . ALA A 1 89 ? 25.959 -14.743 -25.811 1.00 90.31 89 ALA A CA 1
ATOM 695 C C . ALA A 1 89 ? 27.419 -14.298 -25.999 1.00 90.31 89 ALA A C 1
ATOM 697 O O . ALA A 1 89 ? 28.196 -15.002 -26.646 1.00 90.31 89 ALA A O 1
ATOM 698 N N . GLU A 1 90 ? 27.811 -13.183 -25.383 1.00 90.88 90 GLU A N 1
ATOM 699 C CA . GLU A 1 90 ? 29.192 -12.688 -25.388 1.00 90.88 90 GLU A CA 1
ATOM 700 C C . GLU A 1 90 ? 30.151 -13.687 -24.729 1.00 90.88 90 GLU A C 1
ATOM 702 O O . GLU A 1 90 ? 31.157 -14.064 -25.333 1.00 90.88 90 GLU A O 1
ATOM 707 N N . ALA A 1 91 ? 29.792 -14.213 -23.553 1.00 90.25 91 ALA A N 1
ATOM 708 C CA . ALA A 1 91 ? 30.593 -15.215 -22.850 1.00 90.25 91 ALA A CA 1
ATOM 709 C C . ALA A 1 91 ? 30.756 -16.518 -23.655 1.00 90.25 91 ALA A C 1
A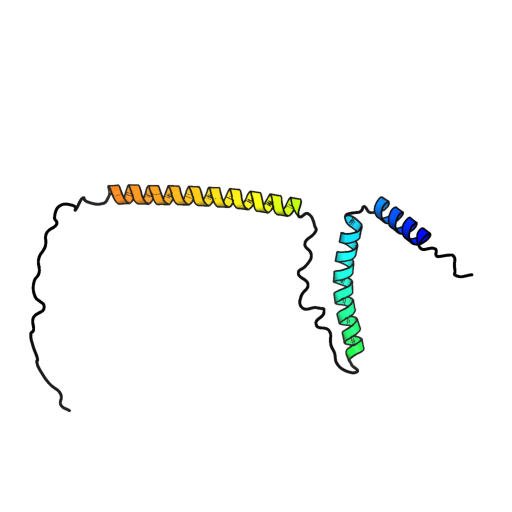TOM 711 O O . ALA A 1 91 ? 31.823 -17.137 -23.648 1.00 90.25 91 ALA A O 1
ATOM 712 N N . ARG A 1 92 ? 29.712 -16.942 -24.383 1.00 87.81 92 ARG A N 1
ATOM 713 C CA . ARG A 1 92 ? 29.785 -18.111 -25.277 1.00 87.81 92 ARG A CA 1
ATOM 714 C C . ARG A 1 92 ? 30.723 -17.862 -26.457 1.00 87.81 92 ARG A C 1
ATOM 716 O O . ARG A 1 92 ? 31.556 -18.715 -26.746 1.00 87.81 92 ARG A O 1
ATOM 723 N N . ALA A 1 93 ? 30.645 -16.689 -27.086 1.00 90.62 93 ALA A N 1
ATOM 724 C CA . ALA A 1 93 ? 31.538 -16.326 -28.184 1.00 90.62 93 ALA A CA 1
ATOM 725 C C . ALA A 1 93 ? 33.007 -16.255 -27.734 1.00 90.62 93 ALA A C 1
ATOM 727 O O . ALA A 1 93 ? 33.905 -16.673 -28.468 1.00 90.62 93 ALA A O 1
ATOM 728 N N . GLU A 1 94 ? 33.264 -15.762 -26.522 1.00 88.75 94 GLU A N 1
ATOM 729 C CA . GLU A 1 94 ? 34.601 -15.754 -25.931 1.00 88.75 94 GLU A CA 1
ATOM 730 C C . GLU A 1 94 ? 35.117 -17.178 -25.671 1.00 88.75 94 GLU A C 1
ATOM 732 O O . GLU A 1 94 ? 36.237 -17.514 -26.064 1.00 88.75 94 GLU A O 1
ATOM 737 N N . ALA A 1 95 ? 34.282 -18.056 -25.107 1.00 87.81 95 ALA A N 1
ATOM 738 C CA . ALA A 1 95 ? 34.634 -19.456 -24.879 1.00 87.81 95 ALA A CA 1
ATOM 739 C C . ALA A 1 95 ? 34.939 -20.212 -26.186 1.00 87.81 95 ALA A C 1
ATOM 741 O O . ALA A 1 95 ? 35.893 -20.996 -26.240 1.00 87.81 95 ALA A O 1
ATOM 742 N N . ASP A 1 96 ? 34.176 -19.958 -27.251 1.00 90.44 96 ASP A N 1
ATOM 743 C CA . ASP A 1 96 ? 34.402 -20.565 -28.565 1.00 90.44 96 ASP A CA 1
ATOM 744 C C . ASP A 1 96 ? 35.701 -20.064 -29.207 1.00 90.44 96 ASP A C 1
ATOM 746 O O . ASP A 1 96 ? 36.453 -20.858 -29.779 1.00 90.44 96 ASP A O 1
ATOM 750 N N . ARG A 1 97 ? 36.035 -18.776 -29.044 1.00 85.75 97 ARG A N 1
ATOM 751 C CA . ARG A 1 97 ? 37.327 -18.220 -29.480 1.00 85.75 97 ARG A CA 1
ATOM 752 C C . ARG A 1 97 ? 38.498 -18.857 -28.744 1.00 85.75 97 ARG A C 1
ATOM 754 O O . ARG A 1 97 ? 39.477 -19.234 -29.386 1.00 85.75 97 ARG A O 1
ATOM 761 N N . LEU A 1 98 ? 38.394 -19.023 -27.424 1.00 86.38 98 LEU A N 1
ATOM 762 C CA . LEU A 1 98 ? 39.417 -19.699 -26.624 1.00 86.38 98 LEU A CA 1
ATOM 763 C C . LEU A 1 98 ? 39.565 -21.170 -27.030 1.00 86.38 98 LEU A C 1
ATOM 765 O O . LEU A 1 98 ? 40.688 -21.657 -27.144 1.00 86.38 98 LEU A O 1
ATOM 769 N N . ARG A 1 99 ? 38.461 -21.874 -27.316 1.00 81.38 99 ARG A N 1
ATOM 770 C CA . ARG A 1 99 ? 38.494 -23.247 -27.848 1.00 81.38 99 ARG A CA 1
ATOM 771 C C . ARG A 1 99 ? 39.143 -23.331 -29.223 1.00 81.38 99 ARG A C 1
ATOM 773 O O . ARG A 1 99 ? 39.943 -24.237 -29.436 1.00 81.38 99 ARG A O 1
ATOM 780 N N . ALA A 1 100 ? 38.817 -22.422 -30.139 1.00 82.69 100 ALA A N 1
ATOM 781 C CA . ALA A 1 100 ? 39.405 -22.383 -31.476 1.00 82.69 100 ALA A CA 1
ATOM 782 C C . ALA A 1 100 ? 40.908 -22.069 -31.419 1.00 82.69 100 ALA A C 1
ATOM 784 O O . ALA A 1 100 ? 41.704 -22.751 -32.063 1.00 82.69 100 ALA A O 1
ATOM 785 N N . ALA A 1 101 ? 41.310 -21.108 -30.583 1.00 80.06 101 ALA A N 1
ATOM 786 C CA . ALA A 1 101 ? 42.714 -20.801 -30.328 1.00 80.06 101 ALA A CA 1
ATOM 787 C C . ALA A 1 101 ? 43.450 -21.987 -29.677 1.00 80.06 101 ALA A C 1
ATOM 789 O O . ALA A 1 101 ? 44.547 -22.343 -30.096 1.00 80.06 101 ALA A O 1
ATOM 790 N N . ALA A 1 102 ? 42.834 -22.662 -28.701 1.00 77.50 102 ALA A N 1
ATOM 791 C CA . ALA A 1 102 ? 43.400 -23.859 -28.081 1.00 77.50 102 ALA A CA 1
ATOM 792 C C . ALA A 1 102 ? 43.492 -25.045 -29.058 1.00 77.50 102 ALA A C 1
ATOM 794 O O . ALA A 1 102 ? 44.434 -25.830 -28.978 1.00 77.50 102 ALA A O 1
ATOM 795 N N . ALA A 1 103 ? 42.542 -25.179 -29.988 1.00 72.69 103 ALA A N 1
ATOM 796 C CA . ALA A 1 103 ? 42.572 -26.193 -31.038 1.00 72.69 103 ALA A CA 1
ATOM 797 C C . ALA A 1 103 ? 43.685 -25.927 -32.062 1.00 72.69 103 ALA A C 1
ATOM 799 O O . ALA A 1 103 ? 44.348 -26.874 -32.473 1.00 72.69 103 ALA A O 1
ATOM 800 N N . ALA A 1 104 ? 43.942 -24.663 -32.413 1.00 70.19 104 ALA A N 1
ATOM 801 C CA . ALA A 1 104 ? 45.052 -24.277 -33.289 1.00 70.19 104 ALA A CA 1
ATOM 802 C C . ALA A 1 104 ? 46.433 -24.570 -32.670 1.00 70.19 104 ALA A C 1
ATOM 804 O O . ALA A 1 104 ? 47.394 -24.821 -33.392 1.00 70.19 104 ALA A O 1
ATOM 805 N N . THR A 1 105 ? 46.522 -24.591 -31.338 1.00 66.62 105 THR A N 1
ATOM 806 C CA . THR A 1 105 ? 47.761 -24.882 -30.599 1.00 66.62 105 THR A CA 1
ATOM 807 C C . THR A 1 105 ? 47.916 -26.369 -30.248 1.00 66.62 105 THR A C 1
ATOM 809 O O . THR A 1 105 ? 48.935 -26.761 -29.682 1.00 66.62 105 THR A O 1
ATOM 812 N N . ARG A 1 106 ? 46.948 -27.241 -30.580 1.00 57.62 106 ARG A N 1
ATOM 813 C CA . ARG A 1 106 ? 47.124 -28.691 -30.390 1.00 57.62 106 ARG A CA 1
ATOM 814 C C . ARG A 1 106 ? 48.047 -29.251 -31.482 1.00 57.62 106 ARG A C 1
ATOM 816 O O . ARG A 1 106 ? 47.646 -29.252 -32.645 1.00 57.62 106 ARG A O 1
ATOM 823 N N . PRO A 1 107 ? 49.232 -29.795 -31.141 1.00 58.44 107 PRO A N 1
ATOM 824 C CA . PRO A 1 107 ? 50.006 -30.578 -32.089 1.00 58.44 107 PRO A CA 1
ATOM 825 C C . PRO A 1 107 ? 49.166 -31.806 -32.458 1.00 58.44 107 PRO A C 1
ATOM 827 O O . PRO A 1 107 ? 48.647 -32.516 -31.594 1.00 58.44 107 PRO A O 1
ATOM 830 N N . THR A 1 108 ? 48.966 -32.015 -33.752 1.00 55.59 108 THR A N 1
ATOM 831 C CA . THR A 1 108 ? 48.156 -33.089 -34.323 1.00 55.59 108 THR A CA 1
ATOM 832 C C . THR A 1 108 ? 48.766 -34.455 -34.007 1.00 55.59 108 THR A C 1
ATOM 834 O O . THR A 1 108 ? 49.573 -34.974 -34.773 1.00 55.59 108 THR A O 1
ATOM 837 N N . ALA A 1 109 ? 48.374 -35.066 -32.894 1.00 54.69 109 ALA A N 1
ATOM 838 C CA . ALA A 1 109 ? 48.592 -36.486 -32.643 1.00 54.69 109 ALA A CA 1
ATOM 839 C C . ALA A 1 109 ? 47.283 -37.242 -32.915 1.00 54.69 109 ALA A C 1
ATOM 841 O O . ALA A 1 109 ? 46.526 -37.566 -32.004 1.00 54.69 109 ALA A O 1
ATOM 842 N N . SER A 1 110 ? 46.991 -37.487 -34.193 1.00 53.00 110 SER A N 1
ATOM 843 C CA . SER A 1 110 ? 46.026 -38.509 -34.604 1.00 53.00 110 SER A CA 1
ATOM 844 C C . SER A 1 110 ? 46.581 -39.268 -35.803 1.00 53.00 110 SER A C 1
ATOM 846 O O . SER A 1 110 ? 46.581 -38.778 -36.927 1.00 53.00 110 SER A O 1
ATOM 848 N N . SER A 1 111 ? 47.101 -40.458 -35.522 1.00 50.56 111 SER A N 1
ATOM 849 C CA . SER A 1 111 ? 47.243 -41.572 -36.456 1.00 50.56 111 SER A CA 1
ATOM 850 C C . SER A 1 111 ? 47.667 -42.790 -35.637 1.00 50.56 111 SER A C 1
ATOM 852 O O . SER A 1 111 ? 48.830 -42.892 -35.252 1.00 50.56 111 SER A O 1
ATOM 854 N N . GLY A 1 112 ? 46.731 -43.702 -35.363 1.00 41.34 112 GLY A N 1
ATOM 855 C CA . GLY A 1 112 ? 47.064 -45.043 -34.876 1.00 41.34 112 GLY A CA 1
ATOM 856 C C . GLY A 1 112 ? 46.084 -45.629 -33.863 1.00 41.34 112 GLY A C 1
ATOM 857 O O . GLY A 1 112 ? 46.304 -45.547 -32.663 1.00 41.34 112 GLY A O 1
ATOM 858 N N . VAL A 1 113 ? 45.038 -46.291 -34.357 1.00 64.81 113 VAL A N 1
ATOM 859 C CA . VAL A 1 113 ? 44.520 -47.526 -33.736 1.00 64.81 113 VAL A CA 1
ATOM 860 C C . VAL A 1 113 ? 45.365 -48.652 -34.358 1.00 64.81 113 VAL A C 1
ATOM 862 O O . VAL A 1 113 ? 45.498 -48.625 -35.585 1.00 64.81 113 VAL A O 1
ATOM 865 N N . PRO A 1 114 ? 46.030 -49.553 -33.597 1.00 53.66 114 PRO A N 1
ATOM 866 C CA . PRO A 1 114 ? 45.382 -50.787 -33.111 1.00 53.66 114 PRO A CA 1
ATOM 867 C C . PRO A 1 114 ? 45.881 -51.280 -31.727 1.00 53.66 114 PRO A C 1
ATOM 869 O O . PRO A 1 114 ? 47.016 -51.068 -31.324 1.00 53.66 114 PRO A O 1
ATOM 872 N N . SER A 1 115 ? 44.990 -51.805 -30.885 1.00 58.12 115 SER A N 1
ATOM 873 C CA . SER A 1 115 ? 44.851 -53.250 -30.597 1.00 58.12 115 SER A CA 1
ATOM 874 C C . SER A 1 115 ? 46.113 -53.950 -30.052 1.00 58.12 115 SER A C 1
ATOM 876 O O . SER A 1 115 ? 47.020 -54.273 -30.806 1.00 58.12 115 SER A O 1
ATOM 878 N N . SER A 1 116 ? 46.120 -54.261 -28.750 1.00 45.72 116 SER A N 1
ATOM 879 C CA . SER A 1 116 ? 46.699 -55.463 -28.092 1.00 45.72 116 SER A CA 1
ATOM 880 C C . SER A 1 116 ? 46.669 -55.207 -26.571 1.00 45.72 116 SER A C 1
ATOM 882 O O . SER A 1 116 ? 47.080 -54.156 -26.107 1.00 45.72 116 SER A O 1
ATOM 884 N N . THR A 1 117 ? 45.930 -5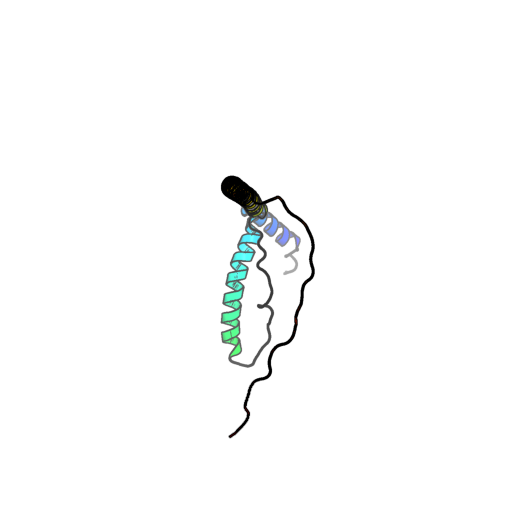5.967 -25.757 1.00 63.72 117 THR A N 1
ATOM 885 C CA . THR A 1 117 ? 46.318 -57.285 -25.218 1.00 63.72 117 THR A CA 1
ATOM 886 C C . THR A 1 117 ? 47.779 -57.316 -24.774 1.00 63.72 117 THR A C 1
ATOM 888 O O . THR A 1 117 ? 48.629 -57.555 -25.617 1.00 63.72 117 THR A O 1
ATOM 891 N N . SER A 1 118 ? 48.068 -57.150 -23.477 1.00 47.09 118 SER A N 1
ATOM 892 C CA . SER A 1 118 ? 49.071 -57.989 -22.799 1.00 47.09 118 SER A CA 1
ATOM 893 C C . SER A 1 118 ? 49.110 -57.778 -21.278 1.00 47.09 118 SER A C 1
ATOM 895 O O . SER A 1 118 ? 49.435 -56.702 -20.791 1.00 47.09 118 SER A O 1
ATOM 897 N N . MET A 1 119 ? 48.785 -58.867 -20.579 1.00 47.28 119 MET A N 1
ATOM 898 C CA . MET A 1 119 ? 49.318 -59.351 -19.301 1.00 47.28 119 MET A CA 1
ATOM 899 C C . MET A 1 119 ? 49.301 -58.467 -18.045 1.00 47.28 119 MET A C 1
ATOM 901 O O . MET A 1 119 ? 50.208 -57.694 -17.762 1.00 47.28 119 MET A O 1
ATOM 905 N N . ASN A 1 120 ? 48.321 -58.783 -17.194 1.00 55.66 120 ASN A N 1
ATOM 906 C CA . ASN A 1 120 ? 48.463 -58.764 -15.744 1.00 55.66 120 ASN A CA 1
ATOM 907 C C . ASN 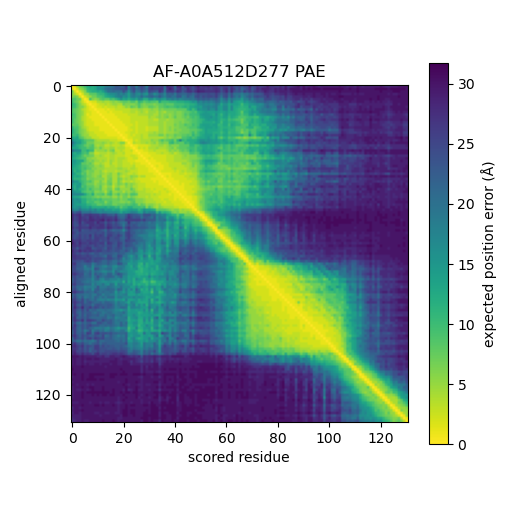A 1 120 ? 48.982 -60.151 -15.306 1.00 55.66 120 ASN A C 1
ATOM 909 O O . ASN A 1 120 ? 48.249 -61.136 -15.393 1.00 55.66 120 ASN A O 1
ATOM 913 N N . GLY A 1 121 ? 50.248 -60.228 -14.906 1.00 48.88 121 GLY A N 1
ATOM 914 C CA . GLY A 1 121 ? 50.885 -61.382 -14.267 1.00 48.88 121 GLY A CA 1
ATOM 915 C C . GLY A 1 121 ? 51.800 -60.818 -13.185 1.00 48.88 121 GLY A C 1
ATOM 916 O O . GLY A 1 121 ? 52.658 -59.999 -13.481 1.00 48.88 121 GLY A O 1
ATOM 917 N N . ALA A 1 122 ? 51.440 -60.987 -11.918 1.00 55.22 122 ALA A N 1
ATOM 918 C CA . ALA A 1 122 ? 51.899 -62.121 -11.121 1.00 55.22 122 ALA A CA 1
ATOM 919 C C . ALA A 1 122 ? 53.416 -62.065 -10.896 1.00 55.22 122 ALA A C 1
ATOM 921 O O . ALA A 1 122 ? 54.167 -62.726 -11.595 1.00 55.22 122 ALA A O 1
ATOM 922 N N . ASP A 1 123 ? 53.813 -61.252 -9.921 1.00 53.56 123 ASP A N 1
ATOM 923 C CA . ASP A 1 123 ? 55.041 -61.372 -9.132 1.00 53.56 123 ASP A CA 1
ATOM 924 C C . ASP A 1 123 ? 54.942 -60.315 -8.023 1.00 53.56 123 ASP A C 1
ATOM 926 O O . ASP A 1 123 ? 54.489 -59.201 -8.263 1.00 53.56 123 ASP A O 1
ATOM 930 N N . GLU A 1 124 ? 55.292 -60.516 -6.764 1.00 61.72 124 GLU A N 1
ATOM 931 C CA . GLU A 1 124 ? 55.785 -61.668 -6.022 1.00 61.72 124 GLU A CA 1
ATOM 932 C C . GLU A 1 124 ? 55.693 -61.161 -4.569 1.00 61.72 124 GLU A C 1
ATOM 934 O O . GLU A 1 124 ? 56.268 -60.137 -4.207 1.00 61.72 124 GLU A O 1
ATOM 939 N N . VAL A 1 125 ? 54.757 -61.649 -3.758 1.00 61.69 125 VAL A N 1
ATOM 940 C CA . VAL A 1 125 ? 55.071 -62.560 -2.649 1.00 61.69 125 VAL A CA 1
ATOM 941 C C . VAL A 1 125 ? 56.483 -62.343 -2.079 1.00 61.69 125 VAL A C 1
ATOM 943 O O . VAL A 1 125 ? 57.396 -63.123 -2.336 1.00 61.69 125 VAL A O 1
ATOM 946 N N . ARG A 1 126 ? 56.680 -61.323 -1.233 1.00 57.72 126 ARG A N 1
ATOM 947 C CA . ARG A 1 126 ? 57.838 -61.312 -0.326 1.00 57.72 126 ARG A CA 1
ATOM 948 C C . ARG A 1 126 ? 57.594 -60.516 0.963 1.00 57.72 126 ARG A C 1
ATOM 950 O O . ARG A 1 126 ? 57.845 -59.322 0.985 1.00 57.72 126 ARG A O 1
ATOM 957 N N .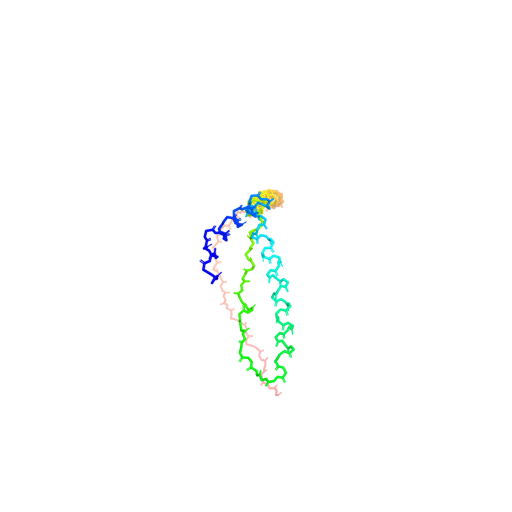 ARG A 1 127 ? 57.208 -61.269 2.010 1.00 57.62 127 ARG A N 1
ATOM 958 C CA . ARG A 1 127 ? 57.767 -61.240 3.389 1.00 57.62 127 ARG A CA 1
ATOM 959 C C . ARG A 1 127 ? 57.537 -59.955 4.208 1.00 57.62 127 ARG A C 1
ATOM 961 O O . ARG A 1 127 ? 57.825 -58.870 3.740 1.00 57.62 127 ARG A O 1
ATOM 968 N N . ASP A 1 128 ? 57.060 -59.954 5.449 1.00 57.97 128 ASP A N 1
ATOM 969 C CA . ASP A 1 128 ? 56.896 -60.963 6.502 1.00 57.97 128 ASP A CA 1
ATOM 970 C C . ASP A 1 128 ? 55.850 -60.439 7.516 1.00 57.97 128 ASP A C 1
ATOM 972 O O . ASP A 1 128 ? 55.751 -59.223 7.700 1.00 57.97 128 ASP A O 1
ATOM 976 N N . PRO A 1 129 ? 55.113 -61.312 8.226 1.00 70.25 129 PRO A N 1
ATOM 977 C CA . PRO A 1 129 ? 54.406 -60.960 9.455 1.00 70.25 129 PRO A CA 1
ATOM 978 C C . PRO A 1 129 ? 55.082 -61.590 10.690 1.00 70.25 129 PRO A C 1
ATOM 980 O O . PRO A 1 129 ? 55.003 -62.800 10.888 1.00 70.25 129 PRO A O 1
ATOM 983 N N . ALA A 1 130 ? 55.737 -60.771 11.516 1.00 60.72 130 ALA A N 1
ATOM 984 C CA . ALA A 1 130 ? 56.216 -61.057 12.884 1.00 60.72 130 ALA A CA 1
ATOM 985 C C . ALA A 1 130 ? 56.874 -59.755 13.391 1.00 60.72 130 ALA A C 1
ATOM 987 O O . ALA A 1 130 ? 57.725 -59.226 12.685 1.00 60.72 130 ALA A O 1
ATOM 988 N N . LEU A 1 131 ? 56.559 -59.118 14.517 1.00 50.06 131 LEU A N 1
ATOM 989 C CA . LEU A 1 131 ? 55.911 -59.444 15.789 1.00 50.06 131 LEU A CA 1
ATOM 990 C C . LEU A 1 131 ? 55.290 -58.148 16.342 1.00 50.06 131 LEU A C 1
ATOM 992 O O . LEU A 1 131 ? 55.845 -57.069 16.030 1.00 50.06 131 LEU A O 1
#

Solvent-accessible surface area (backbone atoms only — not comparable to full-atom values): 8553 Å² total; per-residue (Å²): 141,81,83,76,81,42,70,65,58,58,50,51,53,52,52,52,48,35,68,75,63,30,76,75,44,54,61,50,53,50,50,58,5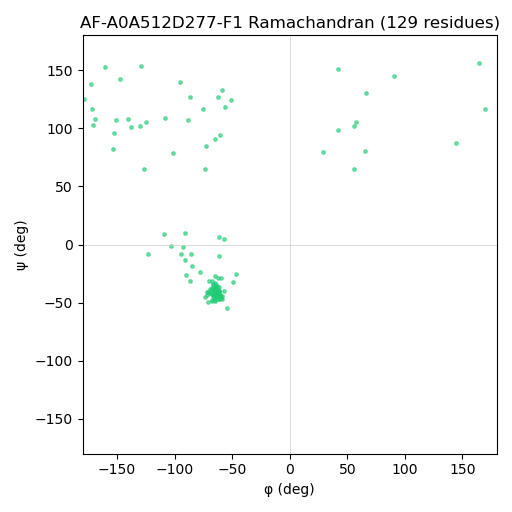0,47,54,55,48,51,54,51,47,52,54,54,49,51,73,64,41,85,77,64,86,86,89,76,77,83,76,77,79,71,80,79,83,79,76,78,53,62,64,61,56,45,52,52,51,55,52,50,51,57,51,51,50,52,53,52,50,52,53,49,56,51,52,51,50,53,49,52,53,54,56,73,68,52,80,88,85,82,86,81,88,79,92,77,91,81,83,94,73,94,82,73,97,72,86,83,94,85,132

Organism: NCBI:txid422442

Foldseek 3Di:
DPPPVDVVVVVVVVVVCCVVQNPVRVVVVVLVVVVVVVVVVVVVVVVVCVPDDDDDPVPPDDDPPPPDPPPVVVVVVVVVVVVVVVVVVVVVVVVVVVVVVVVVPDDDPDDDDDDDDDDDDDDDDDDDDDD

Sequence (131 aa):
MLRNLSPAHIMIVVVVLVVLFGWKRLPDMARSLGRSARVFKSEVDELKKDGKPDPSEASRSTVPGDVVDTEERRRVADEQLAEAERRAAEARAEADRLRAAAAATRPTASSGVPSSTSMNGADEVRRDPAL

Secondary structure (DSSP, 8-state):
--TT--HHHHHHHHHHHHHHH-TTHHHHHHHHHHHHHHHHHHHHHHHHHTTS----GGGS-------S-HHHHHHHHHHHHHHHHHHHHHHHHHHHHHHHHHHHTS-------------------------

pLDDT: mean 73.92, std 15.38, range [41.34, 94.88]

Radius of gyration: 37.74 Å; Cα contacts (8 Å, |Δi|>4): 6; chains: 1; bounding box: 92×75×68 Å

InterPro domains:
  IPR003369 Sec-independent protein translocase protein TatA/B/E [PF02416] (4-50)
  IPR006312 Sec-independent protein translocase protein TatA/E [MF_00236] (2-72)

Mean predicted aligned error: 18.84 Å